Protein AF-A0AAU7JPZ8-F1 (afdb_monomer)

Solvent-accessible surface area (backbone atoms only — not comparable to full-atom values): 9544 Å² total; per-residue (Å²): 137,84,89,86,87,82,88,88,80,87,82,83,86,81,81,92,78,86,88,75,91,73,70,76,77,73,72,70,75,75,75,82,60,41,73,36,45,73,78,39,76,78,92,64,83,72,56,90,82,37,22,40,35,31,41,27,38,56,51,77,25,45,24,34,54,73,49,74,42,72,76,74,79,86,78,73,31,95,50,91,50,91,41,35,83,51,53,82,59,18,37,30,40,36,38,72,47,83,76,43,51,31,38,21,46,74,70,73,46,75,47,76,58,81,44,69,50,22,29,31,37,38,24,22,71,32,27,29,36,41,32,36,38,40,96,59,41,42,30,29,53,66,80,35,48,53,36,19,34,41,36,35,77,45,71,26,33,34,42,35,40,36,31,44,125

Mean predicted aligned error: 11.39 Å

pLDDT: mean 80.16, std 21.51, range [31.77, 97.88]

Organism: NCBI:txid3149228

Structure (mmCIF, N/CA/C/O backbone):
data_AF-A0AAU7JPZ8-F1
#
_entry.id   AF-A0AAU7JPZ8-F1
#
loop_
_atom_site.group_PDB
_atom_site.id
_atom_site.type_symbol
_atom_site.label_atom_id
_atom_site.label_alt_id
_atom_site.label_comp_id
_atom_site.label_asym_id
_atom_site.label_entity_id
_atom_site.label_seq_id
_atom_site.pdbx_PDB_ins_code
_atom_site.Cartn_x
_atom_site.Cartn_y
_atom_site.Cartn_z
_atom_site.occupancy
_atom_site.B_iso_or_equiv
_atom_site.auth_seq_id
_atom_site.auth_comp_id
_atom_site.auth_asym_id
_atom_site.auth_atom_id
_atom_site.pdbx_PDB_model_num
ATOM 1 N N . MET A 1 1 ? 51.324 4.822 47.162 1.00 31.77 1 MET A N 1
ATOM 2 C CA . MET A 1 1 ? 51.995 6.135 47.045 1.00 31.77 1 MET A CA 1
ATOM 3 C C . MET A 1 1 ? 52.101 6.498 45.566 1.00 31.77 1 MET A C 1
ATOM 5 O O . MET A 1 1 ? 52.714 5.743 44.830 1.00 31.77 1 MET A O 1
ATOM 9 N N . ARG A 1 2 ? 51.509 7.644 45.190 1.00 33.94 2 ARG A N 1
ATOM 10 C CA . ARG A 1 2 ? 51.655 8.423 43.935 1.00 33.94 2 ARG A CA 1
ATOM 11 C C . ARG A 1 2 ? 50.929 7.944 42.659 1.00 33.94 2 ARG A C 1
ATOM 13 O O . ARG A 1 2 ? 51.403 7.102 41.913 1.00 33.94 2 ARG A O 1
ATOM 20 N N . ILE A 1 3 ? 49.816 8.638 42.404 1.00 36.75 3 ILE A N 1
ATOM 21 C CA . ILE A 1 3 ? 49.160 8.898 41.112 1.00 36.75 3 ILE A CA 1
ATOM 22 C C . ILE A 1 3 ? 50.135 9.626 40.165 1.00 36.75 3 ILE A C 1
ATOM 24 O O . ILE A 1 3 ? 50.844 10.523 40.628 1.00 36.75 3 ILE A O 1
ATOM 28 N N . ARG A 1 4 ? 50.097 9.337 38.852 1.00 35.88 4 ARG A N 1
ATOM 29 C CA . ARG A 1 4 ? 50.389 10.322 37.788 1.00 35.88 4 ARG A CA 1
ATOM 30 C C . ARG A 1 4 ? 49.442 10.145 36.597 1.00 35.88 4 ARG A C 1
ATOM 32 O O . ARG A 1 4 ? 49.201 9.035 36.143 1.00 35.88 4 ARG A O 1
ATOM 39 N N . ALA A 1 5 ? 48.900 11.276 36.163 1.00 37.25 5 ALA A N 1
ATOM 40 C CA . ALA A 1 5 ? 47.871 11.473 35.152 1.00 37.25 5 ALA A CA 1
ATOM 41 C C . ALA A 1 5 ? 48.455 11.875 33.783 1.00 37.25 5 ALA A C 1
ATOM 43 O O . ALA A 1 5 ? 49.580 12.365 33.736 1.00 37.25 5 ALA A O 1
ATOM 44 N N . ALA A 1 6 ? 47.645 11.751 32.724 1.00 39.31 6 ALA A N 1
ATOM 45 C CA . ALA A 1 6 ? 47.561 12.636 31.542 1.00 39.31 6 ALA A CA 1
ATOM 46 C C . ALA A 1 6 ? 46.377 12.119 30.687 1.00 39.31 6 ALA A C 1
ATOM 48 O O . ALA A 1 6 ? 46.431 10.991 30.216 1.00 39.31 6 ALA A O 1
ATOM 49 N N . LEU A 1 7 ? 45.177 12.712 30.654 1.00 33.03 7 LEU A N 1
ATOM 50 C CA . LEU A 1 7 ? 44.733 14.037 30.187 1.00 33.03 7 LEU A CA 1
ATOM 51 C C . LEU A 1 7 ? 45.023 14.304 28.701 1.00 33.03 7 LEU A C 1
ATOM 53 O O . LEU A 1 7 ? 46.101 14.783 28.376 1.00 33.03 7 LEU A O 1
ATOM 57 N N . ILE A 1 8 ? 44.012 14.1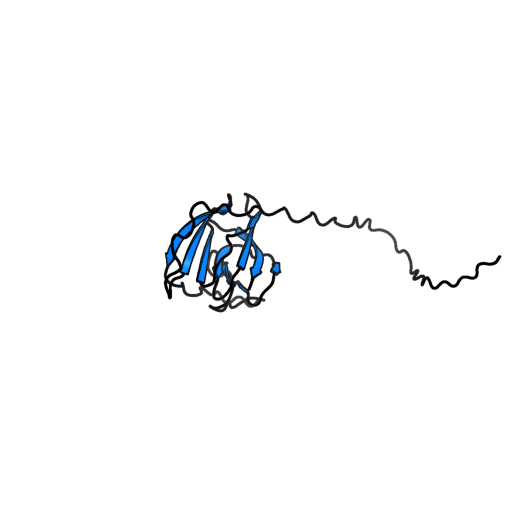14 27.844 1.00 39.44 8 ILE A N 1
ATOM 58 C CA . ILE A 1 8 ? 43.755 14.995 26.692 1.00 39.44 8 ILE A CA 1
ATOM 59 C C . ILE A 1 8 ? 42.236 15.203 26.610 1.00 39.44 8 ILE A C 1
ATOM 61 O O . ILE A 1 8 ? 41.500 14.362 26.103 1.00 39.44 8 ILE A O 1
ATOM 65 N N . ALA A 1 9 ? 41.775 16.319 27.172 1.00 36.34 9 ALA A N 1
ATOM 66 C CA . ALA A 1 9 ? 40.455 16.881 26.929 1.00 36.34 9 ALA A CA 1
ATOM 67 C C . ALA A 1 9 ? 40.658 18.079 25.998 1.00 36.34 9 ALA A C 1
ATOM 69 O O . ALA A 1 9 ? 41.287 19.063 26.389 1.00 36.34 9 ALA A O 1
ATOM 70 N N . THR A 1 10 ? 40.178 17.986 24.760 1.00 37.62 10 THR A N 1
ATOM 71 C CA . THR A 1 10 ? 40.281 19.091 23.805 1.00 37.62 10 THR A CA 1
ATOM 72 C C . THR A 1 10 ? 39.087 20.018 23.993 1.00 37.62 10 THR A C 1
ATOM 74 O O . THR A 1 10 ? 37.960 19.700 23.621 1.00 37.62 10 THR A O 1
ATOM 77 N N . LEU A 1 11 ? 39.365 21.162 24.616 1.00 32.12 11 LEU A N 1
ATOM 78 C CA . LEU A 1 11 ? 38.505 22.337 24.678 1.00 32.12 11 LEU A CA 1
ATOM 79 C C . LEU A 1 11 ? 38.395 22.948 23.273 1.00 32.12 11 LEU A C 1
ATOM 81 O O . LEU A 1 11 ? 39.412 23.303 22.681 1.00 32.12 11 LEU A O 1
ATOM 85 N N . ALA A 1 12 ? 37.178 23.151 22.777 1.00 39.28 12 ALA A N 1
ATOM 86 C CA . ALA A 1 12 ? 36.912 24.125 21.724 1.00 39.28 12 ALA A CA 1
ATOM 87 C C . ALA A 1 12 ? 35.884 25.129 22.259 1.00 39.28 12 ALA A C 1
ATOM 89 O O . ALA A 1 12 ? 34.680 24.887 22.249 1.00 39.28 12 ALA A O 1
ATOM 90 N N . MET A 1 13 ? 36.397 26.241 22.788 1.00 34.19 13 MET A N 1
ATOM 91 C CA . MET A 1 13 ? 35.644 27.470 23.015 1.00 34.19 13 MET A CA 1
ATOM 92 C C . MET A 1 13 ? 35.665 28.286 21.725 1.00 34.19 13 MET A C 1
ATOM 94 O O . MET A 1 13 ? 36.744 28.672 21.292 1.00 34.19 13 MET A O 1
ATOM 98 N N . CYS A 1 14 ? 34.496 28.637 21.192 1.00 32.66 14 CYS A N 1
ATOM 99 C CA . CYS A 1 14 ? 34.326 29.858 20.407 1.00 32.66 14 CYS A CA 1
ATOM 100 C C . CYS A 1 14 ? 32.934 30.451 20.667 1.00 32.66 14 CYS A C 1
ATOM 102 O O . CYS A 1 14 ? 31.924 29.964 20.172 1.00 32.66 14 CYS A O 1
ATOM 104 N N . THR A 1 15 ? 32.953 31.515 21.474 1.00 44.75 15 THR A N 1
ATOM 105 C CA . THR A 1 15 ? 32.163 32.755 21.360 1.00 44.75 15 THR A CA 1
ATOM 106 C C . THR A 1 15 ? 30.635 32.674 21.293 1.00 44.75 15 THR A C 1
ATOM 108 O O . THR A 1 15 ? 30.032 32.386 20.265 1.00 44.75 15 THR A O 1
ATOM 111 N N . VAL A 1 16 ? 30.034 33.100 22.406 1.00 39.41 16 VAL A N 1
ATOM 112 C CA . VAL A 1 16 ? 28.647 33.549 22.551 1.00 39.41 16 VAL A CA 1
ATOM 113 C C . VAL A 1 16 ? 28.393 34.763 21.646 1.00 39.41 16 VAL A C 1
ATOM 115 O O . VAL A 1 16 ? 29.025 35.802 21.823 1.00 39.41 16 VAL A O 1
ATOM 118 N N . LEU A 1 17 ? 27.426 34.654 20.732 1.00 38.72 17 LEU A N 1
ATOM 119 C CA . LEU A 1 17 ? 26.632 35.793 20.268 1.00 38.72 17 LEU A CA 1
ATOM 120 C C . LEU A 1 17 ? 25.177 35.578 20.688 1.00 38.72 17 LEU A C 1
ATOM 122 O O . LEU A 1 17 ? 24.656 34.465 20.683 1.00 38.72 17 LEU A O 1
ATOM 126 N N . ALA A 1 18 ? 24.577 36.673 21.131 1.00 37.22 18 ALA A N 1
ATOM 127 C CA . ALA A 1 18 ? 23.341 36.748 21.879 1.00 37.22 18 ALA A CA 1
ATOM 128 C C . ALA A 1 18 ? 22.092 36.296 21.102 1.00 37.22 18 ALA A C 1
ATOM 130 O O . ALA A 1 18 ? 21.924 36.611 19.929 1.00 37.22 18 ALA A O 1
ATOM 131 N N . GLY A 1 19 ? 21.166 35.678 21.841 1.00 42.50 19 GLY A N 1
ATOM 132 C CA . GLY A 1 19 ? 19.734 35.910 21.670 1.00 42.50 19 GLY A CA 1
ATOM 133 C C . GLY A 1 19 ? 19.029 35.176 20.534 1.00 42.50 19 GLY A C 1
ATOM 134 O O . GLY A 1 19 ? 18.494 35.831 19.655 1.00 42.50 19 GLY A O 1
ATOM 135 N N . VAL A 1 20 ? 18.879 33.853 20.642 1.00 39.12 20 VAL A N 1
ATOM 136 C CA . VAL A 1 20 ? 17.592 33.189 20.371 1.00 39.12 20 VAL A CA 1
ATOM 137 C C . VAL A 1 20 ? 17.441 32.068 21.401 1.00 39.12 20 VAL A C 1
ATOM 139 O O . VAL A 1 20 ? 18.299 31.193 21.501 1.00 39.12 20 VAL A O 1
ATOM 142 N N . ASN A 1 21 ? 16.371 32.075 22.197 1.00 36.47 21 ASN A N 1
ATOM 143 C CA . ASN A 1 21 ? 15.945 30.866 22.901 1.00 36.47 21 ASN A CA 1
ATOM 144 C C . ASN A 1 21 ? 15.406 29.905 21.834 1.00 36.47 21 ASN A C 1
ATOM 146 O O . ASN A 1 21 ? 14.203 29.827 21.609 1.00 36.47 21 ASN A O 1
ATOM 150 N N . ALA A 1 22 ? 16.297 29.203 21.136 1.00 38.84 22 ALA A N 1
ATOM 151 C CA . ALA A 1 22 ? 15.916 28.017 20.395 1.00 38.84 22 ALA A CA 1
ATOM 152 C C . ALA A 1 22 ? 15.669 26.930 21.440 1.00 38.84 22 ALA A C 1
ATOM 154 O O . ALA A 1 22 ? 16.571 26.183 21.816 1.00 38.84 22 ALA A O 1
ATOM 155 N N . THR A 1 23 ? 14.441 26.875 21.958 1.00 41.50 23 THR A N 1
ATOM 156 C CA . THR A 1 23 ? 13.927 25.635 22.529 1.00 41.50 23 THR A CA 1
ATOM 157 C C . THR A 1 23 ? 14.220 24.561 21.482 1.00 41.50 23 THR A C 1
ATOM 159 O O . THR A 1 23 ? 13.809 24.745 20.331 1.00 41.50 23 THR A O 1
ATOM 162 N N . PRO A 1 24 ? 14.973 23.492 21.796 1.00 41.44 24 PRO A N 1
ATOM 163 C CA . PRO A 1 24 ? 15.061 22.382 20.870 1.00 41.44 24 PRO A CA 1
ATOM 164 C C . PRO A 1 24 ? 13.618 21.965 20.625 1.00 41.44 24 PRO A C 1
ATOM 166 O O . PRO A 1 24 ? 12.891 21.671 21.575 1.00 41.44 24 PRO A O 1
ATOM 169 N N . ALA A 1 25 ? 13.175 22.055 19.371 1.00 44.09 25 ALA A N 1
ATOM 170 C CA . ALA A 1 25 ? 11.922 21.461 18.967 1.00 44.09 25 ALA A CA 1
ATOM 171 C C . ALA A 1 25 ? 12.079 19.980 19.295 1.00 44.09 25 ALA A C 1
ATOM 173 O O . ALA A 1 25 ? 12.754 19.243 18.576 1.00 44.09 25 ALA A O 1
ATOM 174 N N . THR A 1 26 ? 11.555 19.574 20.450 1.00 41.66 26 THR A N 1
ATOM 175 C CA . THR A 1 26 ? 11.339 18.178 20.772 1.00 41.66 26 THR A CA 1
ATOM 176 C C . THR A 1 26 ? 10.454 17.693 19.645 1.00 41.66 26 THR A C 1
ATOM 178 O O . THR A 1 26 ? 9.266 18.007 19.622 1.00 41.66 26 THR A O 1
ATOM 181 N N . ALA A 1 27 ? 11.062 17.050 18.647 1.00 44.94 27 ALA A N 1
ATOM 182 C CA . ALA A 1 27 ? 10.335 16.392 17.587 1.00 44.94 27 ALA A CA 1
ATOM 183 C C . ALA A 1 27 ? 9.380 15.444 18.302 1.00 44.94 27 ALA A C 1
ATOM 185 O O . ALA A 1 27 ? 9.816 14.493 18.957 1.00 44.94 27 ALA A O 1
ATOM 186 N N . GLU A 1 28 ? 8.096 15.793 18.282 1.00 43.41 28 GLU A N 1
ATOM 187 C CA . GLU A 1 28 ? 7.060 14.966 18.864 1.00 43.41 28 GLU A CA 1
ATOM 188 C C . GLU A 1 28 ? 7.236 13.565 18.266 1.00 43.41 28 GLU A C 1
ATOM 190 O O . GLU A 1 28 ? 7.397 13.450 17.042 1.00 43.41 28 GLU A O 1
ATOM 195 N N . PRO A 1 29 ? 7.310 12.505 19.093 1.00 49.00 29 PRO A N 1
ATOM 196 C CA . PRO A 1 29 ? 7.424 11.156 18.571 1.00 49.00 29 PRO A CA 1
ATOM 197 C C . PRO A 1 29 ? 6.313 10.960 17.538 1.00 49.00 29 PRO A C 1
ATOM 199 O O . PRO A 1 29 ? 5.160 11.270 17.852 1.00 49.00 29 PRO A O 1
ATOM 202 N N . PRO A 1 30 ? 6.620 10.489 16.315 1.00 56.50 30 PRO A N 1
ATOM 203 C CA . PRO A 1 30 ? 5.604 10.340 15.286 1.00 56.50 30 PRO A CA 1
ATOM 204 C C . PRO A 1 30 ? 4.454 9.528 15.868 1.00 56.50 30 PRO A C 1
ATOM 206 O O . PRO A 1 30 ? 4.688 8.460 16.447 1.00 56.50 30 PRO A O 1
ATOM 209 N N . ALA A 1 31 ? 3.232 10.058 15.748 1.00 65.31 31 ALA A N 1
ATOM 210 C CA . ALA A 1 31 ? 2.040 9.425 16.289 1.00 65.31 31 ALA A CA 1
ATOM 211 C C . ALA A 1 31 ? 2.070 7.927 15.959 1.00 65.31 31 ALA A C 1
ATOM 213 O O . ALA A 1 31 ? 2.254 7.531 14.798 1.00 65.31 31 ALA A O 1
ATOM 214 N N . LYS A 1 32 ? 1.963 7.087 16.996 1.00 77.06 32 LYS A N 1
ATOM 215 C CA . LYS A 1 32 ? 2.056 5.636 16.836 1.00 77.06 32 LYS A CA 1
ATOM 216 C C . LYS A 1 32 ? 0.961 5.200 15.870 1.00 77.06 32 LYS A C 1
ATOM 218 O O . LYS A 1 32 ? -0.226 5.323 16.166 1.00 77.06 32 LYS A O 1
ATOM 223 N N . ALA A 1 33 ? 1.373 4.718 14.705 1.00 82.19 33 ALA A N 1
ATOM 224 C CA . ALA A 1 33 ? 0.437 4.334 13.668 1.00 82.19 33 ALA A CA 1
ATOM 225 C C . ALA A 1 33 ? -0.411 3.139 14.119 1.00 82.19 33 ALA A C 1
ATOM 227 O O . ALA A 1 33 ? 0.095 2.170 14.696 1.00 82.19 33 ALA A O 1
ATOM 228 N N . LYS A 1 34 ? -1.706 3.206 13.820 1.00 90.62 34 LYS A N 1
ATOM 229 C CA . LYS A 1 34 ? -2.654 2.109 14.002 1.00 90.62 34 LYS A CA 1
ATOM 230 C C . LYS A 1 34 ? -2.431 1.095 12.883 1.00 90.62 34 LYS A C 1
ATOM 232 O O . LYS A 1 34 ? -2.220 1.474 11.735 1.00 90.62 34 LYS A O 1
ATOM 237 N N . GLN A 1 35 ? -2.466 -0.198 13.184 1.00 87.44 35 GLN A N 1
ATOM 238 C CA . GLN A 1 35 ? -2.478 -1.190 12.108 1.00 87.44 35 GLN A CA 1
ATOM 239 C C . GLN A 1 35 ? -3.867 -1.244 11.481 1.00 87.44 35 GLN A C 1
ATOM 241 O O . GLN A 1 35 ? -4.861 -1.249 12.208 1.00 87.44 35 GLN A O 1
ATOM 246 N N . ALA A 1 36 ? -3.929 -1.299 10.150 1.00 86.69 36 ALA A N 1
ATOM 247 C CA . ALA A 1 36 ? -5.171 -1.594 9.462 1.00 86.69 36 ALA A CA 1
ATOM 248 C C . ALA A 1 36 ? -5.731 -2.937 9.940 1.00 86.69 36 ALA A C 1
ATOM 250 O O . ALA A 1 36 ? -5.024 -3.949 9.978 1.00 86.69 36 ALA A O 1
ATOM 251 N N . LYS A 1 37 ? -7.010 -2.942 10.308 1.00 91.12 37 LYS A N 1
ATOM 252 C CA . LYS A 1 37 ? -7.696 -4.146 10.768 1.00 91.12 37 LYS A CA 1
ATOM 253 C C . LYS A 1 37 ? -8.211 -4.903 9.553 1.00 91.12 37 LYS A C 1
ATOM 255 O O . LYS A 1 37 ? -9.140 -4.450 8.891 1.00 91.12 37 LYS A O 1
ATOM 260 N N . LEU A 1 38 ? -7.624 -6.060 9.266 1.00 92.06 38 LEU A N 1
ATOM 261 C CA . LEU A 1 38 ? -8.083 -6.918 8.178 1.00 92.06 38 LEU A CA 1
ATOM 262 C C . LEU A 1 38 ? -9.364 -7.656 8.597 1.00 92.06 38 LEU A C 1
ATOM 264 O O . LEU A 1 38 ? -9.330 -8.517 9.471 1.00 92.06 38 LEU A O 1
ATOM 268 N N . LEU A 1 39 ? -10.488 -7.307 7.976 1.00 93.06 39 LEU A N 1
ATOM 269 C CA . LEU A 1 39 ? -11.804 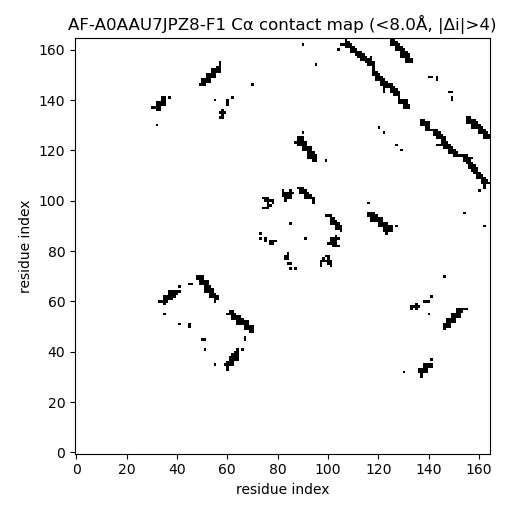-7.900 8.224 1.00 93.06 39 LEU A CA 1
ATOM 270 C C . LEU A 1 39 ? -12.023 -9.190 7.428 1.00 93.06 39 LEU A C 1
ATOM 272 O O . LEU A 1 39 ? -12.700 -10.102 7.894 1.00 93.06 39 LEU A O 1
ATOM 276 N N . LYS A 1 40 ? -11.440 -9.278 6.228 1.00 90.75 40 LYS A N 1
ATOM 277 C CA . LYS A 1 40 ? -11.525 -10.458 5.363 1.00 90.75 40 LYS A CA 1
ATOM 278 C C . LYS A 1 40 ? -10.162 -10.774 4.776 1.00 90.75 40 LYS A C 1
ATOM 280 O O . LYS A 1 40 ? -9.599 -9.954 4.051 1.00 90.75 40 LYS A O 1
ATOM 285 N N . VAL A 1 41 ? -9.659 -11.963 5.087 1.00 88.38 41 VAL A N 1
ATOM 286 C CA . VAL A 1 41 ? -8.405 -12.483 4.536 1.00 88.38 41 VAL A CA 1
ATOM 287 C C . VAL A 1 41 ? -8.595 -12.961 3.098 1.00 88.38 41 VAL A C 1
ATOM 289 O O . VAL A 1 41 ? -9.688 -13.364 2.695 1.00 88.38 41 VAL A O 1
ATOM 292 N N . GLN A 1 42 ? -7.516 -12.924 2.321 1.00 89.75 42 GLN A N 1
ATOM 293 C CA . GLN A 1 42 ? -7.459 -13.552 1.007 1.00 89.75 42 GLN A CA 1
ATOM 294 C C . GLN A 1 42 ? -7.648 -15.079 1.161 1.00 89.75 42 GLN A C 1
ATOM 296 O O . GLN A 1 42 ? -6.894 -15.698 1.911 1.00 89.75 42 GLN A O 1
ATOM 301 N N . PRO A 1 43 ? -8.632 -15.702 0.484 1.00 82.56 43 PRO A N 1
ATOM 302 C CA . PRO A 1 43 ? -8.979 -17.109 0.708 1.00 82.56 43 PRO A CA 1
ATOM 303 C C . PRO A 1 43 ? -8.088 -18.101 -0.055 1.00 82.56 43 PRO A C 1
ATOM 305 O O . PRO A 1 43 ? -8.065 -19.282 0.277 1.00 82.56 43 PRO A O 1
ATOM 308 N N . SER A 1 44 ? -7.379 -17.650 -1.093 1.00 85.81 44 SER A N 1
ATOM 309 C CA . SER A 1 44 ? -6.566 -18.496 -1.976 1.00 85.81 44 SER A CA 1
ATOM 310 C C . SER A 1 44 ? -5.351 -17.732 -2.500 1.00 85.81 44 SER A C 1
ATOM 312 O O . SER A 1 44 ? -5.407 -16.506 -2.553 1.00 85.81 44 SER A O 1
ATOM 314 N N . PRO A 1 45 ? -4.280 -18.400 -2.960 1.00 87.50 45 PRO A N 1
ATOM 315 C CA . PRO A 1 45 ? -3.167 -17.732 -3.636 1.00 87.50 45 PRO A CA 1
ATOM 316 C C . PRO A 1 45 ? -3.627 -16.890 -4.833 1.00 87.50 45 PRO A C 1
ATOM 318 O O . PRO A 1 45 ? -4.644 -17.194 -5.461 1.00 87.50 45 PRO A O 1
ATOM 321 N N . THR A 1 46 ? -2.876 -15.835 -5.147 1.00 89.81 46 THR A N 1
ATOM 322 C CA . THR A 1 46 ? -3.178 -14.962 -6.288 1.00 89.81 46 THR A CA 1
ATOM 323 C C . THR A 1 46 ? -3.010 -15.737 -7.599 1.00 89.81 46 THR A C 1
ATOM 325 O O . THR A 1 46 ? -1.926 -16.277 -7.837 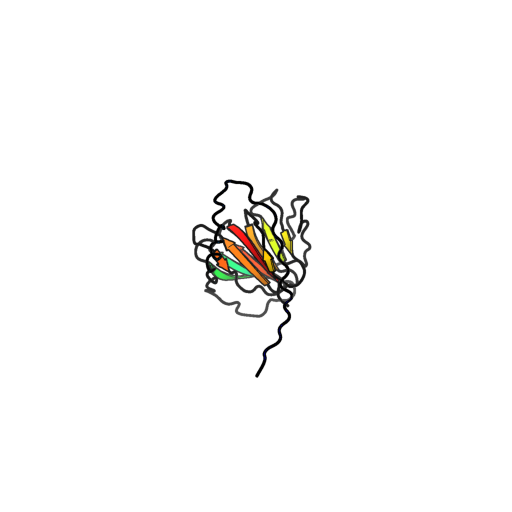1.00 89.81 46 THR A O 1
ATOM 328 N N . PRO A 1 47 ? -4.041 -15.810 -8.464 1.00 92.00 47 PRO A N 1
ATOM 329 C CA . PRO A 1 47 ? -3.916 -16.457 -9.765 1.00 92.00 47 PRO A CA 1
ATOM 330 C C . PRO A 1 47 ? -2.834 -15.801 -10.629 1.00 92.00 47 PRO A C 1
ATOM 332 O O . PRO A 1 47 ? -2.629 -14.587 -10.579 1.00 92.00 47 PRO A O 1
ATOM 335 N N . LYS A 1 48 ? -2.164 -16.598 -11.470 1.00 91.00 48 LYS A N 1
ATOM 336 C CA . LYS A 1 48 ? -1.134 -16.093 -12.387 1.00 91.00 48 LYS A CA 1
ATOM 337 C C . LYS A 1 48 ? -1.710 -14.988 -13.280 1.00 91.00 48 LYS A C 1
ATOM 339 O O . LYS A 1 48 ? -2.739 -15.181 -13.919 1.00 91.00 48 LYS A O 1
ATOM 344 N N . GLY A 1 49 ? -1.015 -13.853 -13.343 1.00 89.81 49 GLY A N 1
ATOM 345 C CA . GLY A 1 49 ? -1.412 -12.708 -14.167 1.00 89.81 49 GLY A CA 1
ATOM 346 C C . GLY A 1 49 ? -2.533 -11.848 -13.579 1.00 89.81 49 GLY A C 1
ATOM 347 O O . GLY A 1 49 ? -2.946 -10.901 -14.236 1.00 89.81 49 GLY A O 1
ATOM 348 N N . LYS A 1 50 ? -3.010 -12.142 -12.363 1.00 93.56 50 LYS A N 1
ATOM 349 C CA . LYS A 1 50 ? -3.955 -11.300 -11.619 1.00 93.56 50 LYS A CA 1
ATOM 350 C C . LYS A 1 50 ? -3.249 -10.573 -10.479 1.00 93.56 50 LYS A C 1
ATOM 352 O O . LYS A 1 50 ? -2.157 -10.959 -10.067 1.00 93.56 50 LYS A O 1
ATOM 357 N N . ILE A 1 51 ? -3.909 -9.550 -9.947 1.00 93.88 51 ILE A N 1
ATOM 358 C CA . ILE A 1 51 ? -3.514 -8.873 -8.713 1.00 93.88 51 ILE A CA 1
ATOM 359 C C . ILE A 1 51 ? -4.518 -9.143 -7.594 1.00 93.88 51 ILE A C 1
ATOM 361 O O . ILE A 1 51 ? -5.717 -9.230 -7.852 1.00 93.88 51 ILE A O 1
ATOM 365 N N . ALA A 1 52 ? -4.048 -9.255 -6.353 1.00 95.56 52 ALA A N 1
ATOM 366 C CA . ALA A 1 52 ? -4.914 -9.297 -5.172 1.00 95.56 52 ALA A CA 1
ATOM 367 C C . ALA A 1 52 ? -5.311 -7.875 -4.759 1.00 95.56 52 ALA A C 1
ATOM 369 O O . ALA A 1 52 ? -4.437 -7.041 -4.527 1.00 95.56 52 ALA A O 1
ATOM 370 N N . VAL A 1 53 ? -6.608 -7.590 -4.637 1.00 96.75 53 VAL A N 1
ATOM 371 C CA . VAL A 1 53 ? -7.107 -6.246 -4.314 1.00 96.75 53 VAL A CA 1
ATOM 372 C C . VAL A 1 53 ? -7.710 -6.209 -2.919 1.00 96.75 53 VAL A C 1
ATOM 374 O O . VAL A 1 53 ? -8.562 -7.021 -2.558 1.00 96.75 53 VAL A O 1
ATOM 377 N N . TYR A 1 54 ? -7.292 -5.212 -2.151 1.00 97.31 54 TYR A N 1
ATOM 378 C CA . TYR A 1 54 ? -7.805 -4.879 -0.833 1.00 97.31 54 TYR A CA 1
ATOM 379 C C . TYR A 1 54 ? -8.422 -3.483 -0.874 1.00 97.31 54 TYR A C 1
ATOM 381 O O . TYR A 1 54 ? -7.882 -2.583 -1.516 1.00 97.31 54 TYR A O 1
ATOM 389 N N . VAL A 1 55 ? -9.531 -3.290 -0.168 1.00 97.69 55 VAL A N 1
ATOM 390 C CA . VAL A 1 55 ? -10.148 -1.976 0.036 1.00 97.69 55 VAL A CA 1
ATOM 391 C C . VAL A 1 55 ? -10.020 -1.627 1.508 1.00 97.69 55 VAL A C 1
ATOM 393 O O . VAL A 1 55 ? -10.459 -2.400 2.356 1.00 97.69 55 VAL A O 1
ATOM 396 N N . ALA A 1 56 ? -9.392 -0.495 1.798 1.00 97.69 56 ALA A N 1
ATOM 397 C CA . ALA A 1 56 ? -9.183 0.029 3.134 1.00 97.69 56 ALA A CA 1
ATOM 398 C C . ALA A 1 56 ? -9.994 1.313 3.323 1.00 97.69 56 ALA A C 1
ATOM 400 O O . ALA A 1 56 ? -9.908 2.245 2.522 1.00 97.69 56 ALA A O 1
ATOM 401 N N . ASP A 1 57 ? -10.775 1.374 4.393 1.00 97.31 57 ASP A N 1
ATOM 402 C CA . ASP A 1 57 ? -11.451 2.598 4.772 1.00 97.31 57 ASP A CA 1
ATOM 403 C C . ASP A 1 57 ? -10.432 3.626 5.273 1.00 97.31 57 ASP A C 1
ATOM 405 O O . ASP A 1 57 ? -9.625 3.362 6.171 1.00 97.31 57 ASP A O 1
ATOM 409 N N . VAL A 1 58 ? -10.463 4.812 4.669 1.00 96.31 58 VAL A N 1
ATOM 410 C CA . VAL A 1 58 ? -9.428 5.826 4.873 1.00 96.31 58 VAL A CA 1
ATOM 411 C C . VAL A 1 58 ? -9.400 6.373 6.304 1.00 96.31 58 VAL A C 1
ATOM 413 O O . VAL A 1 58 ? -8.333 6.775 6.772 1.00 96.31 58 VAL A O 1
ATOM 416 N N . ASN A 1 59 ? -10.528 6.356 7.021 1.00 95.75 59 ASN A N 1
ATOM 417 C CA . ASN A 1 59 ? -10.688 6.971 8.342 1.00 95.75 59 ASN A CA 1
ATOM 418 C C . ASN A 1 59 ? -10.681 5.961 9.492 1.00 95.75 59 ASN A C 1
ATOM 420 O O . ASN A 1 59 ? -10.424 6.331 10.633 1.00 95.75 59 ASN A O 1
ATOM 424 N N . THR A 1 60 ? -10.951 4.692 9.228 1.00 95.56 60 THR A N 1
ATOM 425 C CA . THR A 1 60 ? -10.978 3.653 10.268 1.00 95.56 60 THR A CA 1
ATOM 426 C C . THR A 1 60 ? -9.812 2.678 10.151 1.00 95.56 60 THR A C 1
ATOM 428 O O . THR A 1 60 ? -9.459 2.025 11.133 1.00 95.56 60 THR A O 1
ATOM 431 N N . GLY A 1 61 ? -9.188 2.579 8.972 1.00 93.69 61 GLY A N 1
ATOM 432 C CA . GLY A 1 61 ? -8.167 1.575 8.687 1.00 93.69 61 GLY A CA 1
ATOM 433 C C . GLY A 1 61 ? -8.722 0.162 8.532 1.00 93.69 61 GLY A C 1
ATOM 434 O O . GLY A 1 61 ? -7.945 -0.783 8.393 1.00 93.69 61 GLY A O 1
ATOM 435 N N . GLU A 1 62 ? -10.040 -0.026 8.555 1.00 96.75 62 GLU A N 1
ATOM 436 C CA . GLU A 1 62 ? -10.640 -1.329 8.291 1.00 96.75 62 GLU A CA 1
ATOM 437 C C . GLU A 1 62 ? -10.392 -1.733 6.841 1.00 96.75 62 GLU A C 1
ATOM 439 O O . GLU A 1 62 ? -10.651 -0.970 5.917 1.00 96.75 62 GLU A O 1
ATOM 444 N N . THR A 1 63 ? -9.844 -2.927 6.632 1.00 96.81 63 THR A N 1
ATOM 445 C CA . THR A 1 63 ? -9.434 -3.417 5.315 1.00 96.81 63 THR A CA 1
ATOM 446 C C . THR A 1 63 ? -10.136 -4.721 4.986 1.00 96.81 63 THR A C 1
ATOM 448 O O . THR A 1 63 ? -10.174 -5.636 5.802 1.00 96.81 63 THR A O 1
ATOM 451 N N . THR A 1 64 ? -10.646 -4.843 3.768 1.00 97.31 64 THR A N 1
ATOM 452 C CA . THR A 1 64 ? -11.337 -6.038 3.278 1.00 97.31 64 THR A CA 1
ATOM 453 C C . THR A 1 64 ? -10.687 -6.515 1.988 1.00 97.31 64 THR A C 1
ATOM 455 O O . THR A 1 64 ? -10.436 -5.718 1.085 1.00 97.31 64 THR A O 1
ATOM 458 N N . PHE A 1 65 ? -10.425 -7.818 1.872 1.00 96.62 65 PHE A N 1
ATOM 459 C CA . PHE A 1 65 ? -10.073 -8.419 0.588 1.00 96.62 65 PHE A CA 1
ATOM 460 C C . PHE A 1 65 ? -11.266 -8.355 -0.380 1.00 96.62 65 PHE A C 1
ATOM 462 O O . PHE A 1 65 ? -12.331 -8.913 -0.102 1.00 96.62 65 PHE A O 1
ATOM 469 N N . SER A 1 66 ? -11.075 -7.679 -1.511 1.00 95.88 66 SER A N 1
ATOM 470 C CA . SER A 1 66 ? -12.115 -7.412 -2.509 1.00 95.88 66 SER A CA 1
ATOM 471 C C . SER A 1 66 ? -12.143 -8.438 -3.640 1.00 95.88 66 SER A C 1
ATOM 473 O O . SER A 1 66 ? -13.184 -8.605 -4.269 1.00 95.88 66 SER A O 1
ATOM 475 N N . GLY A 1 67 ? -11.032 -9.132 -3.903 1.00 95.69 67 GLY A N 1
ATOM 476 C CA . GLY A 1 67 ? -10.952 -10.132 -4.966 1.00 95.69 67 GLY A CA 1
ATOM 477 C C . GLY A 1 67 ? -9.669 -10.050 -5.784 1.00 95.69 67 GLY A C 1
ATOM 478 O O . GLY A 1 67 ? -8.669 -9.468 -5.358 1.00 95.69 67 GLY A O 1
ATOM 479 N N . PHE A 1 68 ? -9.721 -10.660 -6.966 1.00 96.06 68 PHE A N 1
ATO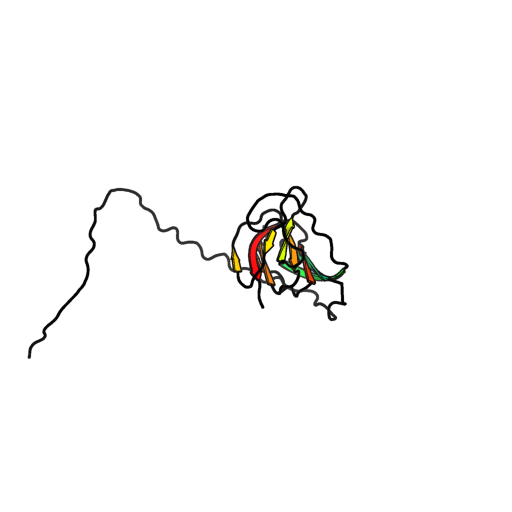M 480 C CA . PHE A 1 68 ? -8.637 -10.657 -7.941 1.00 96.06 68 PHE A CA 1
ATOM 481 C C . PHE A 1 68 ? -9.030 -9.852 -9.172 1.00 96.06 68 PHE A C 1
ATOM 483 O O . PHE A 1 68 ? -10.140 -10.001 -9.678 1.00 96.06 68 PHE A O 1
ATOM 490 N N . GLU A 1 69 ? -8.106 -9.048 -9.682 1.00 94.50 69 GLU A N 1
ATOM 491 C CA . GLU A 1 69 ? -8.336 -8.200 -10.853 1.00 94.50 69 GLU A CA 1
ATOM 492 C C . GLU A 1 69 ? -7.195 -8.317 -11.862 1.00 94.50 69 GLU A C 1
ATOM 494 O O . GLU A 1 69 ? -6.114 -8.816 -11.546 1.00 94.50 69 GLU A O 1
ATOM 499 N N . ASP A 1 70 ? -7.437 -7.863 -13.090 1.00 92.69 70 ASP A N 1
ATOM 500 C CA . ASP A 1 70 ? -6.369 -7.682 -14.068 1.00 92.69 70 ASP A CA 1
ATOM 501 C C . ASP A 1 70 ? -5.462 -6.503 -13.675 1.00 92.69 70 ASP A C 1
ATOM 503 O O . ASP A 1 70 ? -5.955 -5.493 -13.151 1.00 92.69 70 ASP A O 1
ATOM 507 N N . PRO A 1 71 ? -4.141 -6.598 -13.924 1.00 85.62 71 PRO A N 1
ATOM 508 C CA . PRO A 1 71 ? -3.221 -5.494 -13.714 1.00 85.62 71 PRO A CA 1
ATOM 509 C C . PRO A 1 71 ? -3.688 -4.255 -14.478 1.00 85.62 71 PRO A C 1
ATOM 511 O O . PRO A 1 71 ? -3.823 -4.268 -15.700 1.00 85.62 71 PRO A O 1
ATOM 514 N N . GLN A 1 72 ? -3.922 -3.168 -13.750 1.00 77.94 72 GLN A N 1
ATOM 515 C CA . GLN A 1 72 ? -4.298 -1.900 -14.361 1.00 77.94 72 GLN A CA 1
ATOM 516 C C . GLN A 1 72 ? -3.059 -1.202 -14.935 1.00 77.94 72 GLN A C 1
ATOM 518 O O . GLN A 1 72 ? -2.015 -1.191 -14.266 1.00 77.94 72 GLN A O 1
ATOM 523 N N . PRO A 1 73 ? -3.155 -0.570 -16.119 1.00 72.75 73 PRO A N 1
ATOM 524 C CA . PRO A 1 73 ? -2.063 0.226 -16.662 1.00 72.75 73 PRO A CA 1
ATOM 525 C C . PRO A 1 73 ? -1.688 1.370 -15.708 1.00 72.75 73 PRO A C 1
ATOM 527 O O . PRO A 1 73 ? -2.467 1.804 -14.851 1.00 72.75 73 PRO A O 1
ATOM 530 N N . LEU A 1 74 ? -0.455 1.863 -15.817 1.00 69.56 74 LEU A N 1
ATOM 531 C CA . LEU A 1 74 ? -0.034 3.031 -15.051 1.00 69.56 74 LEU A CA 1
ATOM 532 C C . LEU A 1 74 ? -0.649 4.283 -15.677 1.00 69.56 74 LEU A C 1
ATOM 534 O O . LEU A 1 74 ? -0.265 4.683 -16.772 1.00 69.56 74 LEU A O 1
ATOM 538 N N . ALA A 1 75 ? -1.593 4.912 -14.979 1.00 60.56 75 ALA A N 1
ATOM 539 C CA . ALA A 1 75 ? -2.011 6.270 -15.294 1.00 60.56 75 ALA A CA 1
ATOM 540 C C . ALA A 1 75 ? -0.906 7.228 -14.824 1.00 60.56 75 ALA A C 1
ATOM 542 O O . ALA A 1 75 ? -0.812 7.555 -13.642 1.00 60.56 75 ALA A O 1
ATOM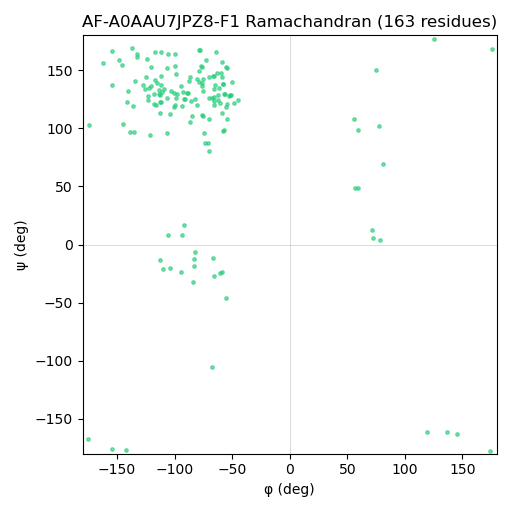 543 N N . VAL A 1 76 ? -0.015 7.611 -15.738 1.00 61.06 76 VAL A N 1
ATOM 544 C CA . VAL A 1 76 ? 1.108 8.514 -15.460 1.00 61.06 76 VAL A CA 1
ATOM 545 C C . VAL A 1 76 ? 0.766 9.917 -15.940 1.00 61.06 76 VAL A C 1
ATOM 547 O O . VAL A 1 76 ? 0.580 10.142 -17.132 1.00 61.06 76 VAL A O 1
ATOM 550 N N . ALA A 1 77 ? 0.721 10.869 -15.012 1.00 58.47 77 ALA A N 1
ATOM 551 C CA . ALA A 1 77 ? 0.905 12.274 -15.338 1.00 58.47 77 ALA A CA 1
ATOM 552 C C . ALA A 1 77 ? 2.401 12.605 -15.218 1.00 58.47 77 ALA A C 1
ATOM 554 O O . ALA A 1 77 ? 3.023 12.336 -14.182 1.00 58.47 77 ALA A O 1
ATOM 555 N N . SER A 1 78 ? 2.979 13.159 -16.286 1.00 54.66 78 SER A N 1
ATOM 556 C CA . SER A 1 78 ? 4.392 13.541 -16.363 1.00 54.66 78 SER A CA 1
ATOM 557 C C . SER A 1 78 ? 4.668 14.767 -15.492 1.00 54.66 78 SER A C 1
ATOM 559 O O . SER A 1 78 ? 4.615 15.901 -15.961 1.00 54.66 78 SER A O 1
ATOM 561 N N . ILE A 1 79 ? 4.973 14.543 -14.217 1.00 62.19 79 ILE A N 1
ATOM 562 C CA . ILE A 1 79 ? 5.540 15.560 -13.329 1.00 62.19 79 ILE A CA 1
ATOM 563 C C . ILE A 1 79 ? 6.963 15.115 -13.011 1.00 62.19 79 ILE A C 1
ATOM 565 O O . ILE A 1 79 ? 7.166 14.097 -12.357 1.00 62.19 79 ILE A O 1
ATOM 569 N N . SER A 1 80 ? 7.955 15.870 -13.480 1.00 60.12 80 SER A N 1
ATOM 570 C CA . SER A 1 80 ? 9.356 15.583 -13.167 1.00 60.12 80 SER A CA 1
ATOM 571 C C . SER A 1 80 ? 9.595 15.704 -11.660 1.00 60.12 80 SER A C 1
ATOM 573 O O . SER A 1 80 ? 9.223 16.702 -11.042 1.00 60.12 80 SER A O 1
ATOM 575 N N . GLY A 1 81 ? 10.197 14.681 -11.061 1.00 68.12 81 GLY A N 1
ATOM 576 C CA . GLY A 1 81 ? 10.507 14.648 -9.638 1.00 68.12 81 GLY A CA 1
ATOM 577 C C . GLY A 1 81 ? 11.094 13.303 -9.217 1.00 68.12 81 GLY A C 1
ATOM 578 O O . GLY A 1 81 ? 11.042 12.337 -9.981 1.00 68.12 81 GLY A O 1
ATOM 579 N N . PRO A 1 82 ? 11.655 13.208 -8.000 1.00 71.88 82 PRO A N 1
ATOM 580 C CA . PRO A 1 82 ? 12.103 11.928 -7.473 1.00 71.88 82 PRO A CA 1
ATOM 581 C C . PRO A 1 82 ? 10.918 10.953 -7.441 1.00 71.88 82 PRO A C 1
ATOM 583 O O . PRO A 1 82 ? 9.808 11.334 -7.064 1.00 71.88 82 PRO A O 1
ATOM 586 N N . TYR A 1 83 ? 11.162 9.700 -7.836 1.00 79.12 83 TYR A N 1
ATOM 587 C CA . TYR A 1 83 ? 10.154 8.631 -7.903 1.00 79.12 83 TYR A CA 1
ATOM 588 C C . TYR A 1 83 ? 9.107 8.770 -9.032 1.00 79.12 83 TYR A C 1
ATOM 590 O O . TYR A 1 83 ? 8.123 8.036 -9.034 1.00 79.12 83 TYR A O 1
ATOM 598 N N . ASN A 1 84 ? 9.299 9.666 -10.008 1.00 79.81 84 ASN A N 1
ATOM 599 C CA . ASN A 1 84 ? 8.455 9.787 -11.206 1.00 79.81 84 ASN A CA 1
ATOM 600 C C . ASN A 1 84 ? 9.346 9.759 -12.475 1.00 79.81 84 ASN A C 1
ATOM 602 O O . ASN A 1 84 ? 10.406 10.388 -12.472 1.00 79.81 84 ASN A O 1
ATOM 606 N N . PRO A 1 85 ? 8.970 9.048 -13.556 1.00 81.88 85 PRO A N 1
ATOM 607 C CA . PRO A 1 85 ? 7.801 8.181 -13.676 1.00 81.88 85 PRO A CA 1
ATOM 608 C C . PRO A 1 85 ? 7.965 6.841 -12.955 1.00 81.88 85 PRO A C 1
ATOM 610 O O . PRO A 1 85 ? 9.054 6.262 -12.976 1.00 81.88 85 PRO A O 1
ATOM 613 N N . PRO A 1 86 ? 6.889 6.326 -12.331 1.00 87.50 86 PRO A N 1
ATOM 614 C CA . PRO A 1 86 ? 6.880 4.969 -11.808 1.00 87.50 86 PRO A CA 1
ATOM 615 C C . PRO A 1 86 ? 7.044 3.943 -12.929 1.00 87.50 86 PRO A C 1
ATOM 617 O O . PRO A 1 86 ? 6.539 4.118 -14.042 1.00 87.50 86 PRO A O 1
ATOM 620 N N . ARG A 1 87 ? 7.692 2.825 -12.607 1.00 88.19 87 ARG A N 1
ATOM 621 C CA . ARG A 1 87 ? 7.765 1.633 -13.458 1.00 88.19 87 ARG A CA 1
ATOM 622 C C . ARG A 1 87 ? 6.759 0.597 -12.978 1.00 88.19 87 ARG A C 1
ATOM 624 O O . ARG A 1 87 ? 6.461 0.522 -11.793 1.00 88.19 87 ARG A O 1
ATOM 631 N N . ALA A 1 88 ? 6.291 -0.267 -13.879 1.00 86.25 88 ALA A N 1
ATOM 632 C CA . ALA A 1 88 ? 5.326 -1.323 -13.542 1.00 86.25 88 ALA A CA 1
ATOM 633 C C . ALA A 1 88 ? 5.824 -2.292 -12.450 1.00 86.25 88 ALA A C 1
ATOM 635 O O . ALA A 1 88 ? 5.028 -2.930 -11.769 1.00 86.25 88 ALA A O 1
ATOM 636 N N . THR A 1 89 ? 7.142 -2.397 -12.281 1.00 90.56 89 THR A N 1
ATOM 637 C CA . THR A 1 89 ? 7.792 -3.246 -11.278 1.00 90.56 89 THR A CA 1
ATOM 638 C C . THR A 1 89 ? 7.881 -2.613 -9.894 1.00 90.56 89 THR A C 1
ATOM 640 O O . THR A 1 89 ? 8.232 -3.313 -8.947 1.00 90.56 89 THR A O 1
ATOM 643 N N . ASP A 1 90 ? 7.621 -1.313 -9.765 1.00 93.00 90 ASP A N 1
ATOM 644 C CA . ASP A 1 90 ? 7.830 -0.564 -8.528 1.00 93.00 90 ASP A CA 1
ATOM 645 C C . ASP A 1 90 ? 6.703 -0.804 -7.515 1.00 93.00 90 ASP A C 1
ATOM 647 O O . ASP A 1 90 ? 5.640 -1.336 -7.835 1.00 93.00 90 ASP A O 1
ATOM 651 N N . PHE A 1 91 ? 6.925 -0.386 -6.271 1.00 94.31 91 PHE A N 1
ATOM 652 C CA . PHE A 1 91 ? 5.832 -0.104 -5.348 1.00 94.31 91 PHE A CA 1
ATOM 653 C C . PHE A 1 91 ? 5.300 1.293 -5.667 1.00 94.31 91 PHE A C 1
ATOM 655 O O . PHE A 1 91 ? 6.057 2.256 -5.616 1.00 94.31 91 PHE A O 1
ATOM 662 N N . ILE A 1 92 ? 4.030 1.423 -6.025 1.00 93.94 92 ILE A N 1
ATOM 663 C CA . ILE A 1 92 ? 3.476 2.632 -6.634 1.00 93.94 92 ILE A CA 1
ATOM 664 C C . ILE A 1 92 ? 2.402 3.215 -5.735 1.00 93.94 92 ILE A C 1
ATOM 666 O O . ILE A 1 92 ? 1.484 2.503 -5.347 1.00 93.94 92 ILE A O 1
ATOM 670 N N . LEU A 1 93 ? 2.482 4.511 -5.443 1.00 93.94 93 LEU A N 1
ATOM 671 C CA . LEU A 1 93 ? 1.384 5.250 -4.825 1.00 93.94 93 LEU A CA 1
ATOM 672 C C . LEU A 1 93 ? 0.490 5.876 -5.893 1.00 93.94 93 LEU A C 1
ATOM 674 O O . LEU A 1 93 ? 0.958 6.668 -6.721 1.00 93.94 93 LEU A O 1
ATOM 678 N N . ASP A 1 94 ? -0.803 5.573 -5.822 1.00 90.88 94 ASP A N 1
ATOM 679 C CA . ASP A 1 94 ? -1.779 5.983 -6.825 1.00 90.88 94 ASP A CA 1
ATOM 680 C C . ASP A 1 94 ? -2.376 7.364 -6.505 1.00 90.88 94 ASP A C 1
ATOM 682 O O . ASP A 1 94 ? -2.804 7.601 -5.370 1.00 90.88 94 ASP A O 1
ATOM 686 N N . PRO A 1 95 ? -2.401 8.299 -7.471 1.00 89.25 95 PRO A N 1
ATOM 687 C CA . PRO A 1 95 ? -3.013 9.615 -7.306 1.00 89.25 95 PRO A CA 1
ATOM 688 C C . PRO A 1 95 ? -4.547 9.572 -7.390 1.00 89.25 95 PRO A C 1
ATOM 690 O O . PRO A 1 95 ? -5.098 8.741 -8.103 1.00 89.25 95 PRO A O 1
ATOM 693 N N . VAL A 1 96 ? -5.232 10.531 -6.748 1.00 84.69 96 VAL A N 1
ATOM 694 C CA . VAL A 1 96 ? -6.695 10.746 -6.891 1.00 84.69 96 VAL A CA 1
ATOM 695 C C . VAL A 1 96 ? -7.119 10.943 -8.347 1.00 84.69 96 VAL A C 1
ATOM 697 O O . VAL A 1 96 ? -8.108 10.364 -8.787 1.00 84.69 96 VAL A O 1
ATOM 700 N N . SER A 1 97 ? -6.396 11.775 -9.094 1.00 70.25 97 SER A N 1
ATOM 701 C CA . SER A 1 97 ? -6.711 12.077 -10.488 1.00 70.25 97 SER A CA 1
ATOM 702 C C . SER A 1 97 ? -5.511 12.685 -11.204 1.00 70.25 97 SER A C 1
ATOM 704 O O . SER A 1 97 ? -4.641 13.304 -10.585 1.00 70.25 97 SER A O 1
ATOM 706 N N . SER A 1 98 ? -5.483 12.548 -12.531 1.00 59.22 98 SER A N 1
ATOM 707 C CA . SER A 1 98 ? -4.631 13.385 -13.381 1.00 59.22 98 SER A CA 1
ATOM 708 C C . SER A 1 98 ? -4.990 14.866 -13.156 1.00 59.22 98 SER A C 1
ATOM 710 O O . SER A 1 98 ? -6.180 15.169 -13.039 1.00 59.22 98 SER A O 1
ATOM 712 N N . PRO A 1 99 ? -4.014 15.789 -13.063 1.0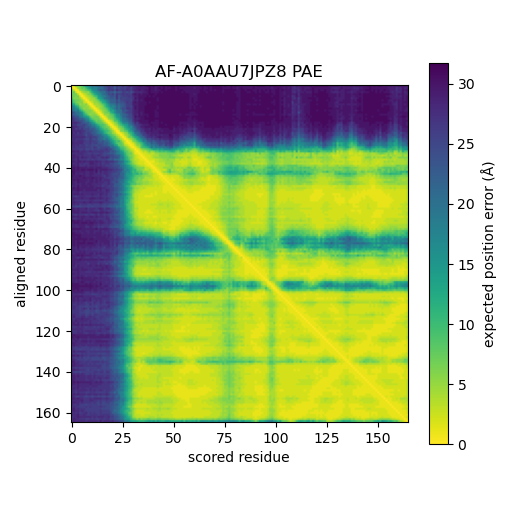0 58.66 99 PRO A N 1
ATOM 713 C CA . PRO A 1 99 ? -2.589 15.647 -13.389 1.00 58.66 99 PRO A CA 1
ATOM 714 C C . PRO A 1 99 ? -1.685 15.227 -12.216 1.00 58.66 99 PRO A C 1
ATOM 716 O O . PRO A 1 99 ? -0.473 15.402 -12.293 1.00 58.66 99 PRO A O 1
ATOM 719 N N . SER A 1 100 ? -2.216 14.696 -11.112 1.00 65.00 100 SER A N 1
ATOM 720 C CA . SER A 1 100 ? -1.379 14.335 -9.961 1.00 65.00 100 SER A CA 1
ATOM 721 C C . SER A 1 100 ? -0.413 13.192 -10.302 1.00 65.00 100 SER A C 1
ATOM 723 O O . SER A 1 100 ? -0.801 12.176 -10.876 1.00 65.00 100 SER A O 1
ATOM 725 N N . ALA A 1 101 ? 0.852 13.350 -9.909 1.00 74.56 101 ALA A N 1
ATOM 726 C CA . ALA A 1 101 ? 1.910 12.366 -10.116 1.00 74.56 101 ALA A CA 1
ATOM 727 C C . ALA A 1 101 ? 1.604 11.049 -9.400 1.00 74.56 101 ALA A C 1
ATOM 729 O O . ALA A 1 101 ? 1.271 11.066 -8.213 1.00 74.56 101 ALA A O 1
ATOM 730 N N . ALA A 1 102 ? 1.797 9.920 -10.076 1.00 86.69 102 ALA A N 1
ATOM 731 C CA . ALA A 1 102 ? 2.056 8.651 -9.404 1.00 86.69 102 ALA A CA 1
ATOM 732 C C . ALA A 1 102 ? 3.532 8.600 -8.968 1.00 86.69 102 ALA A C 1
ATOM 734 O O . ALA A 1 102 ? 4.388 9.193 -9.626 1.00 86.69 102 ALA A O 1
ATOM 735 N N . TYR A 1 103 ? 3.828 7.899 -7.871 1.00 90.88 103 TYR A N 1
ATOM 736 C CA . TYR A 1 103 ? 5.195 7.769 -7.348 1.00 90.88 103 TYR A CA 1
ATOM 737 C C . TYR A 1 103 ? 5.594 6.304 -7.245 1.00 90.88 103 TYR A C 1
ATOM 739 O O . TYR A 1 103 ? 4.893 5.542 -6.586 1.00 90.88 103 TYR A O 1
ATOM 747 N N . GLY A 1 104 ? 6.701 5.927 -7.881 1.00 92.50 104 GLY A N 1
ATOM 748 C CA . GLY A 1 104 ? 7.251 4.575 -7.908 1.00 92.50 104 GLY A CA 1
ATOM 749 C C . GLY A 1 104 ? 8.504 4.453 -7.052 1.00 92.50 104 GLY A C 1
ATOM 750 O O . GLY A 1 104 ? 9.473 5.193 -7.215 1.00 92.50 104 GLY A O 1
ATOM 751 N N . PHE A 1 105 ? 8.493 3.491 -6.141 1.00 93.50 105 PHE A N 1
ATOM 752 C 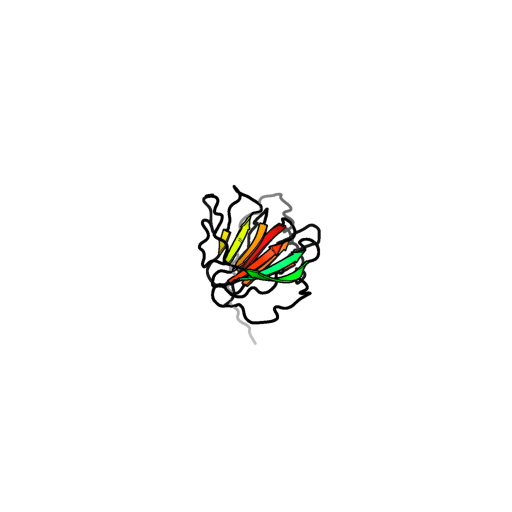CA . PHE A 1 105 ? 9.582 3.197 -5.227 1.00 93.50 105 PHE A CA 1
ATOM 753 C C . PHE A 1 105 ? 10.172 1.828 -5.558 1.00 93.50 105 PHE A C 1
ATOM 755 O O . PHE A 1 105 ? 9.458 0.828 -5.616 1.00 93.50 105 PHE A O 1
ATOM 762 N N . ALA A 1 106 ? 11.492 1.777 -5.707 1.00 91.81 106 ALA A N 1
ATOM 763 C CA . ALA A 1 106 ? 12.249 0.544 -5.891 1.00 91.81 106 ALA A CA 1
ATOM 764 C C . ALA A 1 106 ? 13.227 0.322 -4.727 1.00 91.81 106 ALA A C 1
ATOM 766 O O . ALA A 1 106 ? 13.489 1.233 -3.931 1.00 91.81 106 ALA A O 1
ATOM 767 N N . GLY A 1 107 ? 13.755 -0.900 -4.631 1.00 91.50 107 GLY A N 1
ATOM 768 C CA . GLY A 1 107 ? 14.757 -1.297 -3.641 1.00 91.50 107 GLY A CA 1
ATOM 769 C C . GLY A 1 107 ? 14.191 -1.488 -2.234 1.00 91.50 107 GLY A C 1
ATOM 770 O O . GLY A 1 107 ? 13.227 -0.837 -1.837 1.00 91.50 107 GLY A O 1
ATOM 771 N N . VAL A 1 108 ? 14.802 -2.379 -1.461 1.00 95.12 108 VAL A N 1
ATOM 772 C CA . VAL A 1 108 ? 14.411 -2.650 -0.069 1.00 95.12 108 VAL A CA 1
ATOM 773 C C . VAL A 1 108 ? 14.690 -1.431 0.812 1.00 95.12 108 VAL A C 1
ATOM 775 O O . VAL A 1 108 ? 15.667 -0.713 0.611 1.00 95.12 108 VAL A O 1
ATOM 778 N N . GLY A 1 109 ? 13.824 -1.196 1.796 1.00 96.25 109 GLY A N 1
ATOM 779 C CA . GLY A 1 109 ? 13.986 -0.152 2.800 1.00 96.25 109 GLY A CA 1
ATOM 780 C C . GLY A 1 109 ? 12.797 0.795 2.899 1.00 96.25 109 GLY A C 1
ATOM 781 O O . GLY A 1 109 ? 11.821 0.714 2.144 1.00 96.25 109 GLY A O 1
ATOM 782 N N . THR A 1 110 ? 12.908 1.712 3.856 1.00 97.00 110 THR A N 1
ATOM 783 C CA . THR A 1 110 ? 11.884 2.705 4.182 1.00 97.00 110 THR A CA 1
ATOM 784 C C . THR A 1 110 ? 12.192 4.038 3.512 1.00 97.00 110 THR A C 1
ATOM 786 O O . THR A 1 110 ? 13.290 4.568 3.650 1.00 97.00 110 THR A O 1
ATOM 789 N N . LYS A 1 111 ? 11.196 4.591 2.822 1.00 95.75 111 LYS A N 1
ATOM 790 C CA . LYS A 1 111 ? 11.201 5.933 2.248 1.00 95.75 111 LYS A CA 1
ATOM 791 C C . LYS A 1 111 ? 10.185 6.768 3.010 1.00 95.75 111 LYS A C 1
ATOM 793 O O . LYS A 1 111 ? 9.013 6.401 3.054 1.00 95.75 111 LYS A O 1
ATOM 798 N N . ASN A 1 112 ? 10.638 7.872 3.587 1.00 95.38 112 ASN A N 1
ATOM 799 C CA . ASN A 1 112 ? 9.771 8.864 4.217 1.00 95.38 112 ASN A CA 1
ATOM 800 C C . ASN A 1 112 ? 9.550 10.024 3.243 1.00 95.38 112 ASN A C 1
ATOM 802 O O . ASN A 1 112 ? 10.444 10.355 2.460 1.00 95.38 112 ASN A O 1
ATOM 806 N N . GLY A 1 113 ? 8.376 10.637 3.287 1.00 91.94 113 GLY A N 1
ATOM 807 C CA . GLY A 1 113 ? 8.024 11.759 2.428 1.00 91.94 113 GLY A CA 1
ATOM 808 C C . GLY A 1 113 ? 6.659 12.329 2.782 1.00 91.94 113 GLY A C 1
ATOM 809 O O . GLY A 1 113 ? 6.096 11.998 3.816 1.00 91.94 113 GLY A O 1
ATOM 810 N N . THR A 1 114 ? 6.124 13.176 1.908 1.00 92.62 114 THR A N 1
ATOM 811 C CA . THR A 1 114 ? 4.754 13.689 2.022 1.00 92.62 114 THR A CA 1
ATOM 812 C C . THR A 1 114 ? 4.107 13.613 0.651 1.00 92.62 114 THR A C 1
ATOM 814 O O . THR A 1 114 ? 4.290 14.490 -0.193 1.00 92.62 114 THR A O 1
ATOM 817 N N . TRP A 1 115 ? 3.355 12.546 0.412 1.00 91.56 115 TRP A N 1
ATOM 818 C CA . TRP A 1 115 ? 2.654 12.321 -0.844 1.00 91.56 115 TRP A CA 1
ATOM 819 C C . TRP A 1 115 ? 1.166 12.567 -0.617 1.00 91.56 115 TRP A C 1
ATOM 821 O O . TRP A 1 115 ? 0.445 11.700 -0.133 1.00 91.56 115 TRP A O 1
ATOM 831 N N . LEU A 1 116 ? 0.713 13.777 -0.941 1.00 91.25 116 LEU A N 1
ATOM 832 C CA . LEU A 1 116 ? -0.686 14.202 -0.811 1.00 91.25 116 LEU A CA 1
ATOM 833 C C . LEU A 1 116 ? -1.572 13.541 -1.872 1.00 91.25 116 LEU A C 1
ATOM 835 O O . LEU A 1 116 ? -1.067 13.164 -2.929 1.00 91.25 116 LEU A O 1
ATOM 839 N N . ASN A 1 117 ? -2.884 13.480 -1.637 1.00 91.06 117 ASN A N 1
ATOM 840 C CA . ASN A 1 117 ? -3.891 13.034 -2.610 1.00 91.06 117 ASN A CA 1
ATOM 841 C C . ASN A 1 117 ? -3.632 11.621 -3.155 1.00 91.06 117 ASN A C 1
ATOM 843 O O . ASN A 1 117 ? -3.650 11.395 -4.369 1.00 91.06 117 ASN A O 1
ATOM 847 N N . ARG A 1 118 ? -3.370 10.669 -2.253 1.00 93.12 118 ARG A N 1
ATOM 848 C CA . ARG A 1 118 ? -3.238 9.248 -2.588 1.00 93.12 118 ARG A CA 1
ATOM 849 C C . ARG A 1 118 ? -4.558 8.529 -2.380 1.00 93.12 118 ARG A C 1
ATOM 851 O O . ARG A 1 118 ? -5.192 8.716 -1.347 1.00 93.12 118 ARG A O 1
ATOM 858 N N . ILE A 1 119 ? -4.922 7.670 -3.323 1.00 94.19 119 ILE A N 1
ATOM 859 C CA . ILE A 1 119 ? -6.090 6.776 -3.220 1.00 94.19 119 ILE A CA 1
ATOM 860 C C . ILE A 1 119 ? -5.690 5.330 -2.955 1.00 94.19 119 ILE A C 1
ATOM 862 O O . ILE A 1 119 ? -6.525 4.434 -3.012 1.00 94.19 119 ILE A O 1
ATOM 866 N N . GLY A 1 120 ? -4.412 5.077 -2.691 1.00 94.81 120 GLY A N 1
ATOM 867 C CA . GLY A 1 120 ? -3.924 3.734 -2.451 1.00 94.81 120 GLY A CA 1
ATOM 868 C C . GLY A 1 120 ? -2.521 3.507 -2.970 1.00 94.81 120 GLY A C 1
ATOM 869 O O . GLY A 1 120 ? -1.770 4.447 -3.252 1.00 94.81 120 GLY A O 1
ATOM 870 N N . ALA A 1 121 ? -2.193 2.229 -3.084 1.00 95.56 121 ALA A N 1
ATOM 871 C CA . ALA A 1 121 ? -0.942 1.765 -3.634 1.00 95.56 121 ALA A CA 1
ATOM 872 C C . ALA A 1 121 ? -1.119 0.459 -4.408 1.00 95.56 121 ALA A C 1
ATOM 874 O O . ALA A 1 121 ? -1.993 -0.358 -4.102 1.00 95.56 121 ALA A O 1
ATOM 875 N N . ARG A 1 122 ? -0.211 0.229 -5.351 1.00 94.31 122 ARG A N 1
ATOM 876 C CA . ARG A 1 122 ? -0.019 -1.032 -6.066 1.00 94.31 122 ARG A CA 1
ATOM 877 C C . ARG A 1 122 ? 1.397 -1.516 -5.829 1.00 94.31 122 ARG A C 1
ATOM 879 O O . ARG A 1 122 ? 2.337 -0.738 -5.923 1.00 94.31 122 ARG A O 1
ATOM 886 N N . SER A 1 123 ? 1.561 -2.800 -5.559 1.00 93.81 123 SER A N 1
ATOM 887 C CA . SER A 1 123 ? 2.873 -3.422 -5.53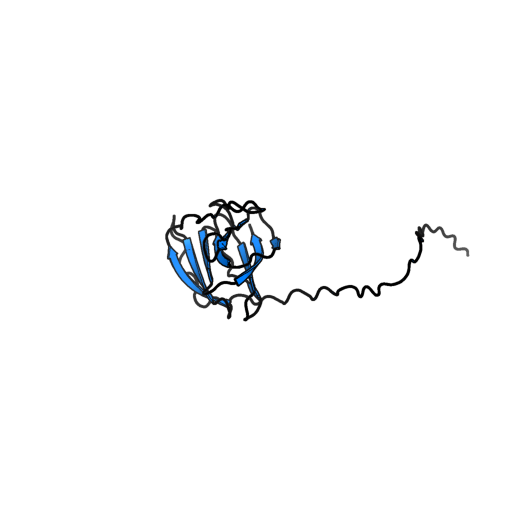8 1.00 93.81 123 SER A CA 1
ATOM 888 C C . SER A 1 123 ? 3.111 -4.152 -6.850 1.00 93.81 123 SER A C 1
ATOM 890 O O . SER A 1 123 ? 2.353 -5.060 -7.194 1.00 93.81 123 SER A O 1
ATOM 892 N N . GLY A 1 124 ? 4.156 -3.751 -7.575 1.00 90.38 124 GLY A N 1
ATOM 893 C CA . GLY A 1 124 ? 4.708 -4.500 -8.696 1.00 90.38 124 GLY A CA 1
ATOM 894 C C . GLY A 1 124 ? 5.349 -5.795 -8.202 1.00 90.38 124 GLY A C 1
ATOM 895 O O . GLY A 1 124 ? 4.652 -6.730 -7.821 1.00 90.38 124 GLY A O 1
ATOM 896 N N . ASN A 1 125 ? 6.680 -5.853 -8.165 1.00 91.31 125 ASN A N 1
ATOM 897 C CA . ASN A 1 125 ? 7.409 -7.077 -7.797 1.00 91.31 125 ASN A CA 1
ATOM 898 C C . ASN A 1 125 ? 7.779 -7.159 -6.309 1.00 91.31 125 ASN A C 1
ATOM 900 O O . ASN A 1 125 ? 8.556 -8.024 -5.915 1.00 91.31 125 ASN A O 1
ATOM 904 N N . TRP A 1 126 ? 7.282 -6.236 -5.491 1.00 93.75 126 TRP A N 1
ATOM 905 C CA . TRP A 1 126 ? 7.807 -6.020 -4.150 1.00 93.75 126 TRP A CA 1
ATOM 906 C C . TRP A 1 126 ? 6.871 -6.535 -3.062 1.00 93.75 126 TRP A C 1
ATOM 908 O O . TRP A 1 126 ? 5.647 -6.526 -3.194 1.00 93.75 126 TRP A O 1
ATOM 918 N N . TYR A 1 127 ? 7.457 -6.913 -1.935 1.00 95.56 127 TYR A N 1
ATOM 919 C CA . TYR A 1 127 ? 6.742 -6.949 -0.671 1.00 95.56 127 TYR A CA 1
ATOM 920 C C . TYR A 1 127 ? 6.810 -5.566 -0.033 1.00 95.56 127 TYR A C 1
ATOM 922 O O . TYR A 1 127 ? 7.815 -4.860 -0.153 1.00 95.56 127 TYR A O 1
ATOM 930 N N . GLY A 1 128 ? 5.752 -5.142 0.650 1.00 96.69 128 GLY A N 1
ATOM 931 C CA . GLY A 1 128 ? 5.804 -3.856 1.329 1.00 96.69 128 GLY A CA 1
ATOM 932 C C . GLY A 1 128 ? 4.501 -3.401 1.945 1.00 96.69 128 GLY A C 1
ATOM 933 O O . GLY A 1 128 ? 3.487 -4.089 1.924 1.00 96.69 128 GLY A O 1
ATOM 934 N N . TYR A 1 129 ? 4.539 -2.214 2.521 1.00 97.50 129 TYR A N 1
ATOM 935 C CA . TYR A 1 129 ? 3.379 -1.530 3.069 1.00 97.50 129 TYR A CA 1
ATOM 936 C C . TYR A 1 129 ? 3.632 -0.026 3.055 1.00 97.50 129 TYR A C 1
ATOM 938 O O . TYR A 1 129 ? 4.766 0.436 2.908 1.00 97.50 129 TYR A O 1
ATOM 946 N N . PHE A 1 130 ? 2.578 0.750 3.257 1.00 97.88 130 PHE A N 1
ATOM 947 C CA . PHE A 1 130 ? 2.677 2.196 3.396 1.00 97.88 130 PHE A CA 1
ATOM 948 C C . PHE A 1 130 ? 1.871 2.679 4.597 1.00 97.88 130 PHE A C 1
ATOM 950 O O . PHE A 1 130 ? 1.001 1.968 5.109 1.00 97.88 130 PHE A O 1
ATOM 957 N N . TYR A 1 131 ? 2.182 3.888 5.051 1.00 97.75 131 TYR A N 1
ATOM 958 C CA . TYR A 1 131 ? 1.417 4.586 6.072 1.00 97.75 131 TYR A CA 1
ATOM 959 C C . TYR A 1 131 ? 0.670 5.759 5.464 1.00 97.75 131 TYR A C 1
ATOM 961 O O . TYR A 1 131 ? 1.261 6.546 4.725 1.00 97.75 131 TYR A O 1
ATOM 969 N N . TRP A 1 132 ? -0.609 5.898 5.797 1.00 97.12 132 TRP A N 1
ATOM 970 C CA . TRP A 1 132 ? -1.395 7.066 5.419 1.00 97.12 132 TRP A CA 1
ATOM 971 C C . TRP A 1 132 ? -1.936 7.796 6.640 1.00 97.12 132 TRP A C 1
ATOM 973 O O . TRP A 1 132 ? -2.171 7.201 7.691 1.00 97.12 132 TRP A O 1
ATOM 983 N N . ASN A 1 133 ? -2.149 9.093 6.467 1.00 95.81 133 ASN A N 1
ATOM 984 C CA . ASN A 1 133 ? -2.752 9.998 7.424 1.00 95.81 133 ASN A CA 1
ATOM 985 C C . ASN A 1 133 ? -4.092 10.480 6.879 1.00 95.81 133 ASN A C 1
ATOM 987 O O . ASN A 1 133 ? -4.195 10.903 5.722 1.00 95.81 133 ASN A O 1
ATOM 991 N N . SER A 1 134 ? -5.100 10.440 7.737 1.00 91.19 134 SER A N 1
ATOM 992 C CA . SER A 1 134 ? -6.441 10.965 7.500 1.00 91.19 134 SER A CA 1
ATOM 993 C C . SER A 1 134 ? -6.985 11.591 8.784 1.00 91.19 134 SER A C 1
ATOM 995 O O . SER A 1 134 ? -6.310 11.611 9.816 1.00 91.19 134 SER A O 1
ATOM 997 N N . THR A 1 135 ? -8.230 12.069 8.756 1.00 87.31 135 THR A N 1
ATOM 998 C CA . THR A 1 135 ? -8.901 12.591 9.956 1.00 87.31 135 THR A CA 1
ATOM 999 C C . THR A 1 135 ? -9.048 11.538 11.059 1.00 87.31 135 THR A C 1
ATOM 1001 O O . THR A 1 135 ? -9.123 11.889 12.231 1.00 87.31 135 THR A O 1
ATOM 1004 N N . GLY A 1 136 ? -9.053 10.245 10.716 1.00 82.12 136 GLY A N 1
ATOM 1005 C CA . GLY A 1 136 ? -9.121 9.144 11.686 1.00 82.12 136 GLY A CA 1
ATOM 1006 C C . GLY A 1 136 ? -7.788 8.751 12.339 1.00 82.12 136 GLY A C 1
ATOM 1007 O O . GLY A 1 136 ? -7.747 7.929 13.270 1.00 82.12 136 GLY A O 1
ATOM 1008 N N . GLY A 1 137 ? -6.690 9.344 11.866 1.00 91.88 137 GLY A N 1
ATOM 1009 C CA . GLY A 1 137 ? -5.336 9.149 12.366 1.00 91.88 137 GLY A CA 1
ATOM 1010 C C . GLY A 1 137 ? -4.379 8.593 11.315 1.00 91.88 137 GLY A C 1
ATOM 1011 O O . GLY A 1 137 ? -4.619 8.667 10.110 1.00 91.88 137 GLY A O 1
ATOM 1012 N N . ARG A 1 138 ? -3.267 8.041 11.806 1.00 95.44 138 ARG A N 1
ATOM 1013 C CA . ARG A 1 138 ? -2.227 7.414 10.991 1.00 95.44 138 ARG A CA 1
ATOM 1014 C C . ARG A 1 138 ? -2.403 5.904 10.978 1.00 95.44 138 ARG A C 1
ATOM 1016 O O . ARG A 1 138 ? -2.425 5.286 12.045 1.00 95.44 138 ARG A O 1
ATOM 1023 N N . PHE A 1 139 ? -2.474 5.306 9.797 1.00 96.38 139 PHE A N 1
ATOM 1024 C CA . PHE A 1 139 ? -2.722 3.878 9.622 1.00 96.38 139 PHE A CA 1
ATOM 1025 C C . PHE A 1 139 ? -1.632 3.213 8.789 1.00 96.38 139 PHE A C 1
ATOM 1027 O O . PHE A 1 139 ? -1.121 3.806 7.844 1.00 96.38 139 PHE A O 1
ATOM 1034 N N . LYS A 1 140 ? -1.292 1.971 9.135 1.00 97.12 140 LYS A N 1
ATOM 1035 C CA . LYS A 1 140 ? -0.432 1.079 8.350 1.00 97.12 140 LYS A CA 1
ATOM 1036 C C . LYS A 1 140 ? -1.293 0.220 7.435 1.00 97.12 140 LYS A C 1
ATOM 1038 O O . LYS A 1 140 ? -2.203 -0.432 7.940 1.00 97.12 140 LYS A O 1
ATOM 1043 N N . SER A 1 141 ? -0.965 0.121 6.149 1.00 97.12 141 SER A N 1
ATOM 1044 C CA . SER A 1 141 ? -1.625 -0.832 5.249 1.00 97.12 141 SER A CA 1
ATOM 1045 C C . SER A 1 141 ? -1.359 -2.281 5.651 1.00 97.12 141 SER A C 1
ATOM 1047 O O . SER A 1 141 ? -0.432 -2.590 6.408 1.00 97.12 141 SER A O 1
ATOM 1049 N N . VAL A 1 142 ? -2.144 -3.197 5.082 1.00 95.12 142 VAL A N 1
ATOM 1050 C CA . VAL A 1 142 ? -1.759 -4.612 5.051 1.00 95.12 142 VAL A CA 1
ATOM 1051 C C . VAL A 1 142 ? -0.382 -4.766 4.398 1.00 95.12 142 VAL A C 1
ATOM 1053 O O . VAL A 1 142 ? 0.017 -3.941 3.568 1.00 95.12 142 VAL A O 1
ATOM 1056 N N . ASN A 1 143 ? 0.341 -5.823 4.773 1.00 94.38 143 ASN A N 1
ATOM 1057 C CA . ASN A 1 143 ? 1.569 -6.195 4.080 1.00 94.38 143 ASN A CA 1
ATOM 1058 C C . ASN A 1 143 ? 1.184 -6.721 2.692 1.00 94.38 143 ASN A C 1
ATOM 1060 O O . ASN A 1 143 ? 0.605 -7.799 2.553 1.00 94.38 143 ASN A O 1
ATOM 1064 N N . MET A 1 144 ? 1.481 -5.927 1.677 1.00 94.31 144 MET A N 1
ATOM 1065 C CA . MET A 1 144 ? 1.236 -6.240 0.284 1.00 94.31 144 MET A CA 1
ATOM 1066 C C . MET A 1 144 ? 2.273 -7.247 -0.198 1.00 94.31 144 MET A C 1
ATOM 1068 O O . MET A 1 144 ? 3.472 -7.083 0.025 1.00 94.31 144 MET A O 1
ATOM 1072 N N . GLN A 1 145 ? 1.780 -8.287 -0.857 1.00 93.50 145 GLN A N 1
ATOM 1073 C CA . GLN A 1 145 ? 2.584 -9.217 -1.642 1.00 93.50 145 GLN A CA 1
ATOM 1074 C C . GLN A 1 145 ? 2.930 -8.574 -2.998 1.00 93.50 145 GLN A C 1
ATOM 1076 O O . GLN A 1 145 ? 2.278 -7.592 -3.383 1.00 93.50 145 GLN A O 1
ATOM 1081 N N . PRO A 1 146 ? 3.877 -9.146 -3.761 1.00 92.88 146 PRO A N 1
ATOM 1082 C CA . PRO A 1 146 ? 4.006 -8.842 -5.178 1.00 92.88 146 PRO A CA 1
ATOM 1083 C C . PRO A 1 146 ? 2.652 -8.983 -5.877 1.00 92.88 146 PRO A C 1
ATOM 1085 O O . PRO A 1 146 ? 1.880 -9.899 -5.578 1.00 92.88 146 PRO A O 1
ATOM 1088 N N . HIS A 1 147 ? 2.362 -8.069 -6.799 1.00 92.38 147 HIS A N 1
ATOM 1089 C CA . HIS A 1 147 ? 1.113 -8.039 -7.557 1.00 92.38 147 HIS A CA 1
ATOM 1090 C C . HIS A 1 147 ? -0.126 -7.915 -6.654 1.00 92.38 147 HIS A C 1
ATOM 1092 O O . HIS A 1 147 ? -1.106 -8.647 -6.789 1.00 92.38 147 HIS A O 1
ATOM 1098 N N . ALA A 1 148 ? -0.098 -6.971 -5.716 1.00 94.81 148 ALA A N 1
ATOM 1099 C CA . ALA A 1 148 ? -1.244 -6.629 -4.876 1.00 94.81 148 ALA A CA 1
ATOM 1100 C C . ALA A 1 148 ? -1.585 -5.140 -4.977 1.00 94.81 148 ALA A C 1
ATOM 1102 O O . ALA A 1 148 ? -0.744 -4.322 -5.342 1.00 94.81 148 ALA A O 1
ATOM 1103 N N . ALA A 1 149 ? -2.809 -4.771 -4.617 1.00 95.94 149 ALA A N 1
ATOM 1104 C CA . ALA A 1 149 ? -3.257 -3.390 -4.529 1.00 95.94 149 ALA A CA 1
ATOM 1105 C C . ALA A 1 149 ? -4.038 -3.155 -3.237 1.00 95.94 149 ALA A C 1
ATOM 1107 O O . ALA A 1 149 ? -4.847 -3.987 -2.833 1.00 95.94 149 ALA A O 1
ATOM 1108 N N . VAL A 1 150 ? -3.827 -1.999 -2.615 1.00 97.25 150 VAL A N 1
ATOM 1109 C CA . VAL A 1 150 ? -4.683 -1.475 -1.548 1.00 97.25 150 VAL A CA 1
ATOM 1110 C C . VAL A 1 150 ? -5.306 -0.193 -2.071 1.00 97.25 150 VAL A C 1
ATOM 1112 O O . VAL A 1 150 ? -4.584 0.743 -2.402 1.00 97.25 150 VAL A O 1
ATOM 1115 N N . ARG A 1 151 ? -6.634 -0.147 -2.132 1.00 96.56 151 ARG A N 1
ATOM 1116 C CA . ARG A 1 151 ? -7.417 1.035 -2.499 1.00 96.56 151 ARG A CA 1
ATOM 1117 C C . ARG A 1 151 ? -8.009 1.656 -1.248 1.00 96.56 151 ARG A C 1
ATOM 1119 O O . ARG A 1 151 ? -8.599 0.952 -0.437 1.00 96.56 151 ARG A O 1
ATOM 1126 N N . LEU A 1 152 ? -7.864 2.960 -1.102 1.00 96.81 152 LEU A N 1
ATOM 1127 C CA . LEU A 1 152 ? -8.483 3.734 -0.039 1.00 96.81 152 LEU A CA 1
ATOM 1128 C C . LEU A 1 152 ? -9.885 4.172 -0.483 1.00 96.81 152 LEU A C 1
ATOM 1130 O O . LEU A 1 152 ? -10.075 4.556 -1.635 1.00 96.81 152 LEU A O 1
ATOM 1134 N N . THR A 1 153 ? -10.861 4.150 0.428 1.00 96.50 153 THR A N 1
ATOM 1135 C CA . THR A 1 153 ? -12.232 4.642 0.156 1.00 96.50 153 THR A CA 1
ATOM 1136 C C . THR A 1 153 ? -12.303 6.155 -0.082 1.00 96.50 153 THR A C 1
ATOM 1138 O O . THR A 1 153 ? -13.320 6.662 -0.548 1.00 96.50 153 THR A O 1
ATOM 1141 N N . GLY A 1 154 ? -11.220 6.878 0.208 1.00 94.25 154 GLY A N 1
ATOM 1142 C CA . GLY A 1 154 ? -11.052 8.301 -0.055 1.00 94.25 154 GLY A CA 1
ATOM 1143 C C . GLY A 1 154 ? -9.575 8.671 -0.192 1.00 94.25 154 GLY A C 1
ATOM 1144 O O . GLY A 1 154 ? -8.695 7.812 -0.154 1.00 94.25 154 GLY A O 1
ATOM 1145 N N . SER A 1 155 ? -9.290 9.961 -0.353 1.00 93.44 155 SER A N 1
ATOM 1146 C CA . SER A 1 155 ? -7.918 10.456 -0.477 1.00 93.44 155 SER A CA 1
ATOM 1147 C C . SER A 1 155 ? -7.227 10.600 0.877 1.00 93.44 155 SER A C 1
ATOM 1149 O O . SER A 1 155 ? -7.832 11.093 1.829 1.00 93.44 155 SER A O 1
ATOM 1151 N N . ALA A 1 156 ? -5.937 10.283 0.935 1.00 95.25 156 ALA A N 1
ATOM 1152 C CA . ALA A 1 156 ? -5.103 10.484 2.114 1.00 95.25 156 ALA A CA 1
ATOM 1153 C C . ALA A 1 156 ? -3.724 11.050 1.767 1.00 95.25 156 ALA A C 1
ATOM 1155 O O . ALA A 1 156 ? -3.297 11.064 0.607 1.00 95.25 156 ALA A O 1
ATOM 1156 N N . THR A 1 157 ? -3.005 11.470 2.805 1.00 95.38 157 THR A N 1
ATOM 1157 C CA . THR A 1 157 ? -1.576 11.780 2.719 1.00 95.38 157 THR A CA 1
ATOM 1158 C C . THR A 1 157 ? -0.778 10.553 3.112 1.00 95.38 157 THR A C 1
ATOM 1160 O O . THR A 1 157 ? -0.881 10.101 4.248 1.00 95.38 157 THR A O 1
ATOM 1163 N N . VAL A 1 158 ? 0.047 10.027 2.212 1.00 96.19 158 VAL A N 1
ATOM 1164 C CA . VAL A 1 158 ? 1.008 8.969 2.553 1.00 96.19 158 VAL A CA 1
ATOM 1165 C C . VAL A 1 158 ? 2.301 9.622 3.010 1.00 96.19 158 VAL A C 1
ATOM 1167 O O . VAL A 1 158 ? 2.798 10.520 2.332 1.00 96.19 158 VAL A O 1
ATOM 1170 N N . ASP A 1 159 ? 2.833 9.188 4.151 1.00 95.81 159 ASP A N 1
ATOM 1171 C CA . ASP A 1 159 ? 4.065 9.754 4.721 1.00 95.81 159 ASP A CA 1
ATOM 1172 C C . ASP A 1 159 ? 5.258 8.791 4.724 1.00 95.81 159 ASP A C 1
ATOM 1174 O O . ASP A 1 159 ? 6.408 9.192 4.912 1.00 95.81 159 ASP A O 1
ATOM 1178 N N . GLN A 1 160 ? 5.000 7.506 4.485 1.00 97.06 160 GLN A N 1
ATOM 1179 C CA . GLN A 1 160 ? 6.030 6.486 4.527 1.00 97.06 160 GLN A CA 1
ATOM 1180 C C . GLN A 1 160 ? 5.660 5.288 3.652 1.00 97.06 160 GLN A C 1
ATOM 1182 O O . GLN A 1 160 ? 4.537 4.788 3.700 1.00 97.06 160 GLN A O 1
ATOM 1187 N N . VAL A 1 161 ? 6.643 4.783 2.907 1.00 97.62 161 VAL A N 1
ATOM 1188 C CA . VAL A 1 161 ? 6.586 3.527 2.150 1.00 97.62 161 VAL A CA 1
ATOM 1189 C C . VAL A 1 161 ? 7.732 2.639 2.612 1.00 97.62 161 VAL A C 1
ATOM 1191 O O . VAL A 1 161 ? 8.887 3.061 2.603 1.00 97.62 161 VAL A O 1
ATOM 1194 N N . THR A 1 162 ? 7.444 1.398 2.986 1.00 97.88 162 THR A N 1
ATOM 1195 C CA . THR A 1 162 ? 8.463 0.404 3.328 1.00 97.88 162 THR A CA 1
ATOM 1196 C C . THR A 1 162 ? 8.374 -0.757 2.353 1.00 97.88 162 THR A C 1
ATOM 1198 O O . THR A 1 162 ? 7.343 -1.415 2.257 1.00 97.88 162 THR A O 1
ATOM 1201 N N . ILE A 1 163 ? 9.479 -1.010 1.654 1.00 97.50 163 ILE A N 1
ATOM 1202 C CA . ILE A 1 163 ? 9.662 -2.179 0.795 1.00 97.50 163 ILE A CA 1
ATOM 1203 C C . ILE A 1 163 ? 10.488 -3.205 1.561 1.00 97.50 163 ILE A C 1
ATOM 1205 O O . ILE A 1 163 ? 11.536 -2.862 2.114 1.00 97.50 163 ILE A O 1
ATOM 1209 N N . THR A 1 164 ? 10.027 -4.448 1.588 1.00 94.00 164 THR A N 1
ATOM 1210 C CA . THR A 1 164 ? 10.715 -5.575 2.221 1.00 94.00 164 THR A CA 1
ATOM 1211 C C . THR A 1 164 ? 11.194 -6.569 1.167 1.00 94.00 164 THR A C 1
ATOM 1213 O O . THR A 1 164 ? 10.808 -6.479 -0.001 1.00 94.00 164 THR A O 1
ATOM 1216 N N . GLN A 1 165 ? 12.085 -7.471 1.587 1.00 79.06 165 GLN A N 1
ATOM 1217 C CA . GLN A 1 165 ? 12.417 -8.664 0.806 1.00 79.06 165 GLN A CA 1
ATOM 1218 C C . GLN A 1 165 ? 11.206 -9.588 0.701 1.00 79.06 165 GLN A C 1
ATOM 1220 O O . GLN A 1 165 ? 10.369 -9.549 1.638 1.00 79.06 165 GLN A O 1
#

Secondary structure (DSSP, 8-state):
---------------------------PPP--PEEPEEEE---SPPPTT-EEEEEE-TTT-EEEEEEEEPPPP-------BTTBSPPTTSEEEEESSTTSPPEEE-SSEEEEEEEEEEEEEEESS-EEEEEEEETTEEEEPP-BPTTEEEEEEEEEEEEEEEEE-

Sequence (165 aa):
MRIRAALIATLAMCTVLAGVNATPATAEPPAKAKQAKLLKVQPSPTPKGKIAVYVADVNTGETTFSGFEDPQPLAVASISGPYNPPRATDFILDPVSSPSAAYGFAGVGTKNGTWLNRIGARSGNWYGYFYWNSTGGRFKSVNMQPHAAVRLTGSATVDQVTITQ

Foldseek 3Di:
DDDDDDDDDDDDDDDDDDDDPPPPPPPDDAPDAAEQAEPEDDPDDAPPQWAWEWEAEQQRSHIYGPGIHHDDDDPAQDDDDAQPPADLQFWWFAAQDPPQGIGGHDDAFKDFDKRWRTQWIFHAQWWWWWWWQDPNGIYIHDGGHHRYIYGYPGTTIIGMIGTHD

Nearest PDB structures (fo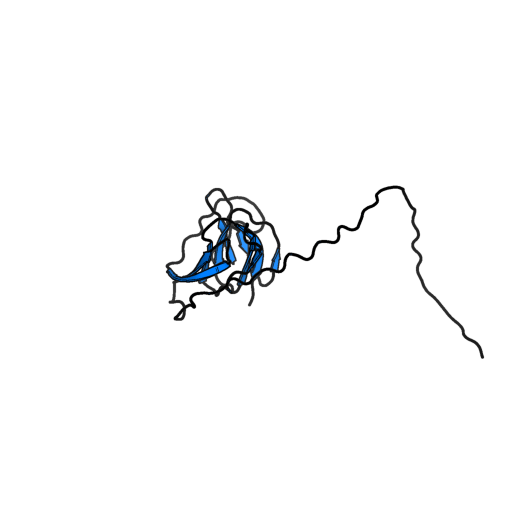ldseek):
  1gh5-assembly1_A  TM=7.714E-01  e=9.214E-02  Streptomyces tendae
  4il7-assembly1_A  TM=6.384E-01  e=2.274E+00  Sulfolobus turreted icosahedral virus 1
  6bo3-assembly2_B  TM=4.890E-01  e=4.866E+00  Sulfolobus turreted icosahedral virus 1
  6bo3-assembly1_A  TM=4.133E-01  e=7.515E+00  Sulfolobus turreted icosahedral virus 1

Radius of gyration: 22.84 Å; Cα contacts (8 Å, |Δi|>4): 362; chains: 1; bounding box: 64×55×64 Å